Protein AF-A0A023FNE6-F1 (afdb_monomer_lite)

Structure (mmCIF, N/CA/C/O backbone):
data_AF-A0A023FNE6-F1
#
_entry.id   AF-A0A023FNE6-F1
#
loop_
_atom_site.group_PDB
_atom_site.id
_atom_site.type_symbol
_atom_site.label_atom_id
_atom_site.label_alt_id
_atom_site.label_comp_id
_atom_site.label_asym_id
_atom_site.label_entity_id
_atom_site.label_seq_id
_atom_site.pdbx_PDB_ins_code
_atom_site.Cartn_x
_atom_site.Cartn_y
_atom_site.Cartn_z
_atom_site.occupancy
_atom_site.B_iso_or_equiv
_atom_site.auth_seq_id
_atom_site.auth_comp_id
_atom_site.auth_asym_id
_atom_site.auth_atom_id
_atom_site.pdbx_PDB_model_num
ATOM 1 N N . ARG A 1 1 ? -4.830 13.543 -10.017 1.00 40.34 1 ARG A N 1
ATOM 2 C CA . ARG A 1 1 ? -3.788 14.538 -9.636 1.00 40.34 1 ARG A CA 1
ATOM 3 C C . ARG A 1 1 ? -4.100 15.225 -8.308 1.00 40.34 1 ARG A C 1
ATOM 5 O O . ARG A 1 1 ? -3.279 15.086 -7.418 1.00 40.34 1 ARG A O 1
ATOM 12 N N . LEU A 1 2 ? -5.266 15.864 -8.138 1.00 35.59 2 LEU A N 1
ATOM 13 C CA . LEU A 1 2 ? -5.655 16.553 -6.891 1.00 35.59 2 LEU A CA 1
ATOM 14 C C . LEU A 1 2 ? -5.605 15.655 -5.642 1.00 35.59 2 LEU A C 1
ATOM 16 O O . LEU A 1 2 ? -4.999 16.037 -4.647 1.00 35.59 2 LEU A O 1
ATOM 20 N N . PHE A 1 3 ? -6.128 14.432 -5.735 1.00 40.81 3 PHE A N 1
ATOM 21 C CA . PHE A 1 3 ? -6.136 13.463 -4.633 1.00 40.81 3 PHE A CA 1
ATOM 22 C C . PHE A 1 3 ? -4.728 13.065 -4.154 1.00 40.81 3 PHE A C 1
ATOM 24 O O . PHE A 1 3 ? -4.462 13.031 -2.960 1.00 40.81 3 PHE A O 1
ATOM 31 N N . VAL A 1 4 ? -3.791 12.866 -5.087 1.00 46.47 4 VAL A N 1
ATOM 32 C CA . VAL A 1 4 ? -2.392 12.516 -4.781 1.00 46.47 4 VAL A CA 1
ATOM 33 C C . VAL A 1 4 ? -1.673 13.676 -4.092 1.00 46.47 4 VAL A C 1
ATOM 35 O O . VAL A 1 4 ? -0.929 13.457 -3.145 1.00 46.47 4 VAL A O 1
ATOM 38 N N . THR A 1 5 ? -1.925 14.919 -4.510 1.00 46.19 5 THR A N 1
ATOM 39 C CA . THR A 1 5 ? -1.410 16.114 -3.819 1.00 46.19 5 THR A CA 1
ATOM 40 C C . THR A 1 5 ? -2.018 16.312 -2.433 1.00 46.19 5 THR A C 1
ATOM 42 O O . THR A 1 5 ? -1.304 16.736 -1.527 1.00 46.19 5 THR A O 1
ATOM 45 N N . SER A 1 6 ? -3.300 15.992 -2.243 1.00 43.78 6 SER A N 1
ATOM 46 C CA . SER A 1 6 ? -3.948 16.048 -0.928 1.00 43.78 6 SER A CA 1
ATOM 47 C C . SER A 1 6 ? -3.419 14.960 0.009 1.00 43.78 6 SER A C 1
ATOM 49 O O . SER A 1 6 ? -3.107 15.263 1.155 1.00 43.78 6 SER A O 1
ATOM 51 N N . LEU A 1 7 ? -3.204 13.737 -0.489 1.00 50.78 7 LEU A N 1
ATOM 52 C CA . LEU A 1 7 ? -2.552 12.652 0.254 1.00 50.78 7 LEU A CA 1
ATOM 53 C C . LEU A 1 7 ? -1.084 12.956 0.569 1.00 50.78 7 LEU A C 1
ATOM 55 O O . LEU A 1 7 ? -0.627 12.667 1.669 1.00 50.78 7 LEU A O 1
ATOM 59 N N . LEU A 1 8 ? -0.350 13.590 -0.352 1.00 53.66 8 LEU A N 1
ATOM 60 C CA . LEU A 1 8 ? 1.010 14.074 -0.096 1.00 53.66 8 LEU A CA 1
ATOM 61 C C . LEU A 1 8 ? 1.025 15.139 1.002 1.00 53.66 8 LEU A C 1
ATOM 63 O O . LEU A 1 8 ? 1.848 15.054 1.905 1.00 53.66 8 LEU A O 1
ATOM 67 N N . LYS A 1 9 ? 0.112 16.120 0.964 1.00 52.47 9 LYS A N 1
ATOM 68 C CA . LYS A 1 9 ? -0.008 17.130 2.029 1.00 52.47 9 LYS A CA 1
ATOM 69 C C . LYS A 1 9 ? -0.384 16.498 3.369 1.00 52.47 9 LYS A C 1
ATOM 71 O O . LYS A 1 9 ? 0.230 16.837 4.372 1.00 52.47 9 LYS A O 1
ATOM 76 N N . PHE A 1 10 ? -1.321 15.552 3.377 1.00 49.19 10 PHE A N 1
ATOM 77 C CA . PHE A 1 10 ? -1.724 14.837 4.586 1.00 49.19 10 PHE A CA 1
ATOM 78 C C . PHE A 1 10 ? -0.578 13.992 5.162 1.00 49.19 10 PHE A C 1
ATOM 80 O O . PHE A 1 10 ? -0.275 14.109 6.343 1.00 49.19 10 PHE A O 1
ATOM 87 N N . SER A 1 11 ? 0.135 13.233 4.323 1.00 46.34 11 SER A N 1
ATOM 88 C CA . SER A 1 11 ? 1.303 12.437 4.726 1.00 46.34 11 SER A CA 1
ATOM 89 C C . SER A 1 11 ? 2.474 13.294 5.221 1.00 46.34 11 SER A C 1
ATOM 91 O O . SER A 1 11 ? 3.243 12.834 6.061 1.00 46.34 11 SER A O 1
ATOM 93 N N . ILE A 1 12 ? 2.622 14.525 4.718 1.00 50.91 12 ILE A N 1
ATOM 94 C CA . ILE A 1 12 ? 3.602 15.498 5.227 1.00 50.91 12 ILE A CA 1
ATOM 95 C C . ILE A 1 12 ? 3.165 16.052 6.594 1.00 50.91 12 ILE A C 1
ATOM 97 O O . ILE A 1 12 ? 4.020 16.320 7.433 1.00 50.91 12 ILE A O 1
ATOM 101 N N . SER A 1 13 ? 1.860 16.208 6.834 1.00 41.41 13 SER A N 1
ATOM 102 C CA . SER A 1 13 ? 1.321 16.703 8.108 1.00 41.41 13 SER A CA 1
ATOM 103 C C . SER A 1 13 ? 1.228 15.638 9.207 1.00 41.41 13 SER A C 1
ATOM 105 O O . SER A 1 13 ? 1.307 16.000 10.376 1.00 41.41 13 SER A O 1
ATOM 107 N N . SER A 1 14 ? 1.075 14.351 8.875 1.00 45.62 14 SER A N 1
ATOM 108 C CA . SER A 1 14 ? 0.795 13.287 9.855 1.00 45.62 14 SER A CA 1
ATOM 109 C C . SER A 1 14 ? 2.033 12.623 10.476 1.00 45.62 14 SER A C 1
ATOM 111 O O . SER A 1 14 ? 1.886 11.815 11.386 1.00 45.62 14 SER A O 1
ATOM 113 N N . HIS A 1 15 ? 3.252 12.944 10.02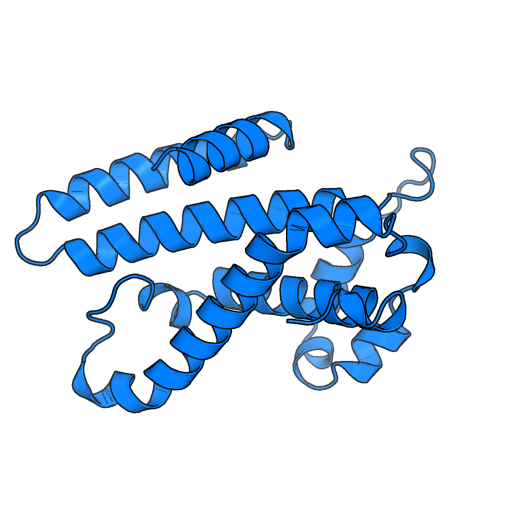6 1.00 42.31 15 HIS A N 1
ATOM 114 C CA . HIS A 1 15 ? 4.485 12.391 10.596 1.00 42.31 15 HIS A CA 1
ATOM 115 C C . HIS A 1 15 ? 5.547 13.476 10.790 1.00 42.31 15 HIS A C 1
ATOM 117 O O . HIS A 1 15 ? 6.210 13.912 9.849 1.00 42.31 15 HIS A O 1
ATOM 123 N N . GLN A 1 16 ? 5.771 13.854 12.047 1.00 36.44 16 GLN A N 1
ATOM 124 C CA . GLN A 1 16 ? 6.906 14.669 12.473 1.00 36.44 16 GLN A CA 1
ATOM 125 C C . GLN A 1 16 ? 8.171 13.789 12.508 1.00 36.44 16 GLN A C 1
ATOM 127 O O . GLN A 1 16 ? 8.708 13.450 13.553 1.00 36.44 16 GLN A O 1
ATOM 132 N N . GLY A 1 17 ? 8.611 13.338 11.334 1.00 47.06 17 GLY A N 1
ATOM 133 C CA . GLY A 1 17 ? 9.836 12.572 11.151 1.00 47.06 17 GLY A CA 1
ATOM 134 C C . GLY A 1 17 ? 10.473 12.986 9.837 1.00 47.06 17 GLY A C 1
ATOM 135 O O . GLY A 1 17 ? 10.056 12.533 8.776 1.00 47.06 17 GLY A O 1
ATOM 136 N N . SER A 1 18 ? 11.482 13.856 9.897 1.00 51.34 18 SER A N 1
ATOM 137 C CA . SER A 1 18 ? 12.098 14.512 8.736 1.00 51.34 18 SER A CA 1
ATOM 138 C C . SER A 1 18 ? 12.427 13.549 7.577 1.00 51.34 18 SER A C 1
ATOM 140 O O . SER A 1 18 ? 12.293 13.919 6.415 1.00 51.34 18 SER A O 1
ATOM 142 N N . SER A 1 19 ? 12.761 12.285 7.865 1.00 57.69 19 SER A N 1
ATOM 143 C CA . SER A 1 19 ? 13.141 11.253 6.885 1.00 57.69 19 SER A CA 1
ATOM 144 C C . SER A 1 19 ? 12.036 10.840 5.886 1.00 57.69 19 SER A C 1
ATOM 146 O O . SER A 1 19 ? 12.316 10.663 4.697 1.00 57.69 19 SER A O 1
ATOM 148 N N . SER A 1 20 ? 10.766 10.730 6.303 1.00 63.88 20 SER A N 1
ATOM 149 C CA . SER A 1 20 ? 9.678 10.237 5.428 1.00 63.88 20 SER A CA 1
ATOM 150 C C . SER A 1 20 ? 9.263 11.263 4.363 1.00 63.88 20 SER A C 1
ATOM 152 O O . SER A 1 20 ? 9.013 10.912 3.203 1.00 63.88 20 SER A O 1
ATOM 154 N N . ALA A 1 21 ? 9.271 12.549 4.723 1.00 65.94 21 ALA A N 1
ATOM 155 C CA . ALA A 1 21 ? 9.013 13.649 3.800 1.00 65.94 21 ALA A CA 1
ATOM 156 C C . ALA A 1 21 ? 10.120 13.774 2.736 1.00 65.94 21 ALA A C 1
ATOM 158 O O . ALA A 1 21 ? 9.821 13.976 1.554 1.00 65.94 21 ALA A O 1
ATOM 159 N N . PHE A 1 22 ? 11.393 13.604 3.120 1.00 75.75 22 PHE A N 1
ATOM 160 C CA . PHE A 1 22 ? 12.510 13.604 2.168 1.00 75.75 22 PHE A CA 1
ATOM 161 C C . PHE A 1 22 ? 12.429 12.433 1.187 1.00 75.75 22 PHE A C 1
ATOM 163 O O . PHE A 1 22 ? 12.630 12.633 -0.012 1.00 75.75 22 PHE A O 1
ATOM 170 N N . PHE A 1 23 ? 12.061 11.240 1.658 1.00 81.06 23 PHE A N 1
ATOM 171 C CA . PHE A 1 23 ? 11.917 10.067 0.798 1.00 81.06 23 PHE A CA 1
ATOM 172 C C . PHE A 1 23 ? 10.816 10.243 -0.264 1.00 81.06 23 PHE A C 1
ATOM 174 O O . PHE A 1 23 ? 11.040 9.970 -1.444 1.00 81.06 23 PHE A O 1
ATOM 181 N N . SER A 1 24 ? 9.655 10.786 0.113 1.00 82.38 24 SER A N 1
ATOM 182 C CA . SER A 1 24 ? 8.559 11.064 -0.832 1.00 82.38 24 SER A CA 1
ATOM 183 C C . SER A 1 24 ? 8.929 12.127 -1.876 1.00 82.38 24 SER A C 1
ATOM 185 O O . SER A 1 24 ? 8.584 12.000 -3.056 1.00 82.38 24 SER A O 1
ATOM 187 N N . ARG A 1 25 ? 9.685 13.161 -1.474 1.00 83.12 25 ARG A N 1
ATOM 188 C CA . ARG A 1 25 ? 10.228 14.170 -2.403 1.00 83.12 25 ARG A CA 1
ATOM 189 C C . ARG A 1 25 ? 11.237 13.553 -3.367 1.00 83.12 25 ARG A C 1
ATOM 191 O O . ARG A 1 25 ? 11.137 13.776 -4.571 1.00 83.12 25 ARG A O 1
ATOM 198 N N . PHE A 1 26 ? 12.154 12.735 -2.857 1.00 88.00 26 PHE A N 1
ATOM 199 C CA . PHE A 1 26 ? 13.119 12.006 -3.675 1.00 88.00 26 PHE A CA 1
ATOM 200 C C . PHE A 1 26 ? 12.424 11.132 -4.727 1.00 88.00 26 PHE A C 1
ATOM 202 O O . PHE A 1 26 ? 12.745 11.231 -5.911 1.00 88.00 26 PHE A O 1
ATOM 209 N N . LEU A 1 27 ? 11.419 10.342 -4.333 1.00 86.12 27 LEU A N 1
ATOM 210 C CA . LEU A 1 27 ? 10.647 9.515 -5.265 1.00 86.12 27 LEU A CA 1
ATOM 211 C C . LEU A 1 27 ? 9.893 10.347 -6.309 1.00 86.12 27 LEU A C 1
ATOM 213 O O . LEU A 1 27 ? 9.808 9.943 -7.467 1.00 86.12 27 LEU A O 1
ATOM 217 N N . SER A 1 28 ? 9.389 11.525 -5.936 1.00 87.56 28 SER A N 1
ATOM 218 C CA . SER A 1 28 ? 8.706 12.430 -6.869 1.00 87.56 28 SER A CA 1
ATOM 219 C C . SER A 1 28 ? 9.658 12.971 -7.940 1.00 87.56 28 SER A C 1
ATOM 221 O O . SER A 1 28 ? 9.309 13.022 -9.125 1.00 87.56 28 SER A O 1
ATOM 223 N N . ILE A 1 29 ? 10.882 13.332 -7.543 1.00 90.12 29 ILE A N 1
ATOM 224 C CA . ILE A 1 29 ? 11.941 13.767 -8.463 1.00 90.12 29 ILE A CA 1
ATOM 225 C C . ILE A 1 29 ? 12.363 12.593 -9.352 1.00 90.12 29 ILE A C 1
ATOM 227 O O . ILE A 1 29 ? 12.327 12.711 -10.576 1.00 90.12 29 ILE A O 1
ATOM 231 N N . LYS A 1 30 ? 12.658 11.430 -8.758 1.00 87.69 30 LYS A N 1
ATOM 232 C CA . LYS A 1 30 ? 13.030 10.197 -9.469 1.00 87.69 30 LYS A CA 1
ATOM 233 C C . LYS A 1 30 ? 11.978 9.791 -10.505 1.00 87.69 30 LYS A C 1
ATOM 235 O O . LYS A 1 30 ? 12.309 9.541 -11.661 1.00 87.69 30 LYS A O 1
ATOM 240 N N . GLY A 1 31 ? 10.701 9.799 -10.125 1.00 88.81 31 GLY A N 1
ATOM 241 C CA . GLY A 1 31 ? 9.589 9.513 -11.028 1.00 88.81 31 GLY A CA 1
ATOM 242 C C . GLY A 1 31 ? 9.461 10.537 -12.156 1.00 88.81 31 GLY A C 1
ATOM 243 O O . GLY A 1 31 ? 9.098 10.176 -13.273 1.00 88.81 31 GLY A O 1
ATOM 244 N N . SER A 1 32 ? 9.789 11.804 -11.898 1.00 89.69 32 SER A N 1
ATOM 245 C CA . SER A 1 32 ? 9.798 12.848 -12.929 1.00 89.69 32 SER A CA 1
ATOM 246 C C . SER A 1 32 ? 10.928 12.659 -13.936 1.00 89.69 32 SER A C 1
ATOM 248 O O . SER A 1 32 ? 10.676 12.770 -15.131 1.00 89.69 32 SER A O 1
ATOM 250 N N . LEU A 1 33 ? 12.119 12.273 -13.473 1.00 90.00 33 LEU A N 1
ATOM 251 C CA . LEU A 1 33 ? 13.241 11.916 -14.342 1.00 90.00 33 LEU A CA 1
ATOM 252 C C . LEU A 1 33 ? 12.924 10.690 -15.205 1.00 90.00 33 LEU A C 1
ATOM 254 O O . LEU A 1 33 ? 13.225 10.685 -16.395 1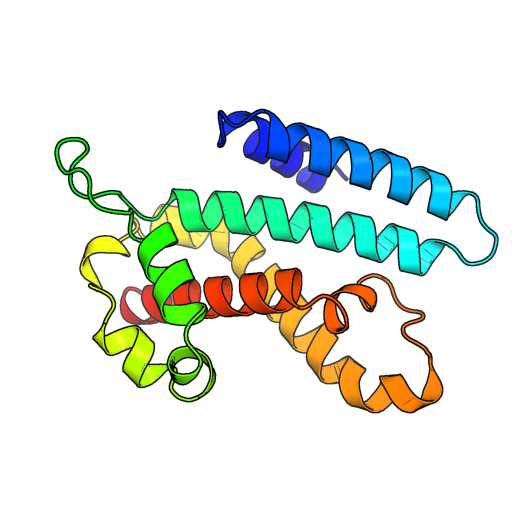.00 90.00 33 LEU A O 1
ATOM 258 N N . TYR A 1 34 ? 12.257 9.674 -14.645 1.00 89.88 34 TYR A N 1
ATOM 259 C CA . TYR A 1 34 ? 11.840 8.509 -15.427 1.00 89.88 34 TYR A CA 1
ATOM 260 C C . TYR A 1 34 ? 10.887 8.871 -16.570 1.00 89.88 34 TYR A C 1
ATOM 262 O O . TYR A 1 34 ? 11.019 8.309 -17.652 1.00 89.88 34 TYR A O 1
ATOM 270 N N . ARG A 1 35 ? 9.985 9.845 -16.401 1.00 88.19 35 ARG A N 1
ATOM 271 C CA . ARG A 1 35 ? 9.102 10.282 -17.501 1.00 88.19 35 ARG A CA 1
ATOM 272 C C . ARG A 1 35 ? 9.852 10.898 -18.687 1.00 88.19 35 ARG A C 1
ATOM 274 O O . ARG A 1 35 ? 9.285 10.936 -19.773 1.00 88.19 35 ARG A O 1
ATOM 281 N N . CYS A 1 36 ? 11.094 11.344 -18.498 1.00 91.00 36 CYS A N 1
ATOM 282 C CA . CYS A 1 36 ? 11.936 11.876 -19.570 1.00 91.00 36 CYS A CA 1
ATOM 283 C C . CYS A 1 36 ? 12.641 10.780 -20.393 1.00 91.00 36 CYS A C 1
ATOM 285 O O . CYS A 1 36 ? 13.267 11.091 -21.402 1.00 91.00 36 CYS A O 1
ATOM 287 N N . LEU A 1 37 ? 12.569 9.509 -19.980 1.00 88.69 37 LEU A N 1
ATOM 288 C CA . LEU A 1 37 ? 13.169 8.381 -20.699 1.00 88.69 37 LEU A CA 1
ATOM 289 C C . LEU A 1 37 ? 12.155 7.730 -21.650 1.00 88.69 37 LEU A C 1
ATOM 291 O O . LEU A 1 37 ? 10.981 7.584 -21.309 1.00 88.69 37 LEU A O 1
ATOM 295 N N . SER A 1 38 ? 12.632 7.222 -22.790 1.00 81.75 38 SER A N 1
ATOM 296 C CA . SER A 1 38 ? 11.816 6.595 -23.848 1.00 81.75 38 SER A CA 1
ATOM 297 C C . SER A 1 38 ? 10.981 5.387 -23.397 1.00 81.75 38 SER A C 1
ATOM 299 O O . SER A 1 38 ? 9.960 5.089 -24.004 1.00 81.75 38 SER A O 1
ATOM 301 N N . ASN A 1 39 ? 11.369 4.713 -22.311 1.00 82.38 39 ASN A N 1
ATOM 302 C CA . ASN A 1 39 ? 10.621 3.602 -21.711 1.00 82.38 39 ASN A CA 1
ATOM 303 C C . ASN A 1 39 ? 10.520 3.727 -20.179 1.00 82.38 39 ASN A C 1
ATOM 305 O O . ASN A 1 39 ? 10.581 2.743 -19.441 1.00 82.38 39 ASN A O 1
ATOM 309 N N . GLY A 1 40 ? 10.465 4.958 -19.668 1.00 83.75 40 GLY A N 1
ATOM 310 C CA . GLY A 1 40 ? 10.464 5.199 -18.225 1.00 83.75 40 GLY A CA 1
ATOM 311 C C . GLY A 1 40 ? 9.079 5.318 -17.590 1.00 83.75 40 GLY A C 1
ATOM 312 O O . GLY A 1 40 ? 8.996 5.416 -16.369 1.00 83.75 40 GLY A O 1
ATOM 313 N N . GLN A 1 41 ? 7.990 5.260 -18.365 1.00 85.94 41 GLN A N 1
ATOM 314 C CA . GLN A 1 41 ? 6.626 5.358 -17.825 1.00 85.94 41 GLN A CA 1
ATOM 315 C C . GLN A 1 41 ? 6.299 4.284 -16.768 1.00 85.94 41 GLN A C 1
ATOM 317 O O . GLN A 1 41 ? 5.803 4.667 -15.708 1.00 85.94 41 GLN A O 1
ATOM 322 N N . PRO A 1 42 ? 6.643 2.989 -16.950 1.00 87.12 42 PRO A N 1
ATOM 323 C CA . PRO A 1 42 ? 6.425 1.981 -15.907 1.00 87.12 42 PRO A CA 1
ATOM 324 C C . PRO A 1 42 ? 7.162 2.320 -14.604 1.00 87.12 42 PRO A C 1
ATOM 326 O O . PRO A 1 42 ? 6.558 2.357 -13.537 1.00 87.12 42 PRO A O 1
ATOM 329 N N . LYS A 1 43 ? 8.437 2.719 -14.709 1.00 86.62 43 LYS A N 1
ATOM 330 C CA . LYS A 1 43 ? 9.286 3.092 -13.562 1.00 86.62 43 LYS A CA 1
ATOM 331 C C . LYS A 1 43 ? 8.819 4.372 -12.860 1.00 86.62 43 LYS A C 1
ATOM 333 O O . LYS A 1 43 ? 8.936 4.512 -11.642 1.00 86.62 43 LYS A O 1
ATOM 338 N N . ALA A 1 44 ? 8.290 5.333 -13.617 1.00 87.94 44 ALA A N 1
ATOM 339 C CA . ALA A 1 44 ? 7.648 6.521 -13.062 1.00 87.94 44 ALA A CA 1
ATOM 340 C C . ALA A 1 44 ? 6.362 6.157 -12.305 1.00 87.94 44 ALA A C 1
ATOM 342 O O . ALA A 1 44 ? 6.085 6.739 -11.251 1.00 87.94 44 ALA A O 1
ATOM 343 N N . GLY A 1 45 ? 5.616 5.185 -12.838 1.00 87.94 45 GLY A N 1
ATOM 344 C CA . GLY A 1 45 ? 4.459 4.557 -12.214 1.00 87.94 45 GLY A CA 1
ATOM 345 C C . GLY A 1 45 ? 4.794 3.888 -10.886 1.00 87.94 45 GLY A C 1
ATOM 346 O O . GLY A 1 45 ? 4.132 4.183 -9.897 1.00 87.94 45 GLY A O 1
ATOM 347 N N . ASP A 1 46 ? 5.873 3.101 -10.828 1.00 89.69 46 ASP A N 1
ATOM 348 C CA . ASP A 1 46 ? 6.355 2.474 -9.586 1.00 89.69 46 ASP A CA 1
ATOM 349 C C . ASP A 1 46 ? 6.608 3.519 -8.492 1.00 89.69 46 ASP A C 1
ATOM 351 O O . ASP A 1 46 ? 6.176 3.362 -7.352 1.00 89.69 46 ASP A O 1
ATOM 355 N N . CYS A 1 47 ? 7.241 4.645 -8.845 1.00 88.31 47 CYS A N 1
ATOM 356 C CA . CYS A 1 47 ? 7.483 5.733 -7.894 1.00 88.31 47 CYS A CA 1
ATOM 357 C C . CYS A 1 47 ? 6.172 6.339 -7.365 1.00 88.31 47 CYS A C 1
ATOM 359 O O . CYS A 1 47 ? 6.088 6.678 -6.186 1.00 88.31 47 CYS A O 1
ATOM 361 N N . HIS A 1 48 ? 5.150 6.481 -8.215 1.00 89.75 48 HIS A N 1
ATOM 362 C CA . HIS A 1 48 ? 3.847 7.014 -7.801 1.00 89.75 48 HIS A CA 1
ATOM 363 C C . HIS A 1 48 ? 3.077 6.026 -6.929 1.00 89.75 48 HIS A C 1
ATOM 365 O O . HIS A 1 48 ? 2.544 6.430 -5.896 1.00 89.75 48 HIS A O 1
ATOM 371 N N . ALA A 1 49 ? 3.057 4.749 -7.316 1.00 90.56 49 ALA A N 1
ATOM 372 C CA . ALA A 1 49 ? 2.446 3.684 -6.533 1.00 90.56 49 ALA A CA 1
ATOM 373 C C . ALA A 1 49 ? 3.090 3.599 -5.142 1.00 90.56 49 ALA A C 1
ATOM 375 O O . ALA A 1 49 ? 2.377 3.561 -4.145 1.00 90.56 49 ALA A O 1
ATOM 376 N N . GLN A 1 50 ? 4.421 3.700 -5.060 1.00 90.56 50 GLN A N 1
ATOM 377 C CA . GLN A 1 50 ? 5.149 3.715 -3.792 1.00 90.56 50 GLN A CA 1
ATOM 378 C C . GLN A 1 50 ? 4.776 4.901 -2.896 1.00 90.56 50 GLN A C 1
ATOM 380 O O . GLN A 1 50 ? 4.563 4.730 -1.698 1.00 90.56 50 GLN A O 1
ATOM 385 N N . ILE A 1 51 ? 4.722 6.116 -3.454 1.00 90.00 51 ILE A N 1
ATOM 386 C CA . ILE A 1 51 ? 4.338 7.317 -2.696 1.00 90.00 51 ILE A CA 1
ATOM 387 C C . ILE A 1 51 ? 2.916 7.162 -2.156 1.00 90.00 51 ILE A C 1
ATOM 389 O O . ILE A 1 51 ? 2.668 7.462 -0.989 1.00 90.00 51 ILE A O 1
ATOM 393 N N . MET A 1 52 ? 1.995 6.679 -2.993 1.00 91.06 52 MET A N 1
ATOM 394 C CA . MET A 1 52 ? 0.604 6.479 -2.602 1.00 91.06 52 MET A CA 1
ATOM 395 C C . MET A 1 52 ? 0.477 5.405 -1.520 1.00 91.06 52 MET A C 1
ATOM 397 O O . MET A 1 52 ? -0.174 5.650 -0.510 1.00 91.06 52 MET A O 1
ATOM 401 N N . LEU A 1 53 ? 1.171 4.274 -1.671 1.00 91.25 53 LEU A N 1
ATOM 402 C CA . LEU A 1 53 ? 1.197 3.199 -0.683 1.00 91.25 53 LEU A CA 1
ATOM 403 C C . LEU A 1 53 ? 1.738 3.683 0.672 1.00 91.25 53 LEU A C 1
ATOM 405 O O . LEU A 1 53 ? 1.110 3.438 1.699 1.00 91.25 53 LEU A O 1
ATOM 409 N N . ASN A 1 54 ? 2.842 4.440 0.678 1.00 90.38 54 ASN A N 1
ATOM 410 C CA . ASN A 1 54 ? 3.396 5.027 1.902 1.00 90.38 54 ASN A CA 1
ATOM 411 C C . ASN A 1 54 ? 2.402 5.983 2.582 1.00 90.38 54 ASN A C 1
ATOM 413 O O . ASN A 1 54 ? 2.246 5.943 3.801 1.00 90.38 54 ASN A O 1
ATOM 417 N N . ALA A 1 55 ? 1.730 6.839 1.805 1.00 88.81 55 ALA A N 1
ATOM 418 C CA . ALA A 1 55 ? 0.760 7.792 2.335 1.00 88.81 55 ALA A CA 1
ATOM 419 C C . ALA A 1 55 ? -0.461 7.081 2.932 1.00 88.81 55 ALA A C 1
ATOM 421 O O . ALA A 1 55 ? -0.870 7.401 4.046 1.00 88.81 55 ALA A O 1
ATOM 422 N N . VAL A 1 56 ? -1.007 6.085 2.227 1.00 90.69 56 VAL A N 1
ATOM 423 C CA . VAL A 1 56 ? -2.121 5.269 2.728 1.00 90.69 56 VAL A CA 1
ATOM 424 C C . VAL A 1 56 ? -1.699 4.510 3.981 1.00 90.69 56 VAL A C 1
ATOM 426 O O . VAL A 1 56 ? -2.416 4.551 4.974 1.00 90.69 56 VAL A O 1
ATOM 429 N N . SER A 1 57 ? -0.514 3.895 3.998 1.00 89.12 57 SER A N 1
ATOM 430 C CA . SER A 1 57 ? -0.002 3.229 5.198 1.00 89.12 57 SER A CA 1
ATOM 431 C C . SER A 1 57 ? 0.117 4.173 6.387 1.00 89.12 57 SER A C 1
ATOM 433 O O . SER A 1 57 ? -0.262 3.777 7.485 1.00 89.12 57 SER A O 1
ATOM 435 N N . ALA A 1 58 ? 0.606 5.398 6.186 1.00 86.81 58 ALA A N 1
ATOM 436 C CA . ALA A 1 58 ? 0.703 6.386 7.255 1.00 86.81 58 ALA A CA 1
ATOM 437 C C . ALA A 1 58 ? -0.681 6.788 7.787 1.00 86.81 58 ALA A C 1
ATOM 439 O O . ALA A 1 58 ? -0.865 6.855 8.999 1.00 86.81 58 ALA A O 1
ATOM 440 N N . VAL A 1 59 ? -1.656 7.006 6.897 1.00 87.44 59 VAL A N 1
ATOM 441 C CA . VAL A 1 59 ? -3.043 7.316 7.280 1.00 87.44 59 VAL A CA 1
ATOM 442 C C . VAL A 1 59 ? -3.633 6.167 8.093 1.00 87.44 59 VAL A C 1
ATOM 444 O O . VAL A 1 59 ? -4.063 6.382 9.217 1.00 87.44 59 VAL A O 1
ATOM 447 N N . MET A 1 60 ? -3.614 4.947 7.552 1.00 86.69 60 MET A N 1
ATOM 448 C CA . MET A 1 60 ? -4.271 3.793 8.169 1.00 86.69 60 MET A CA 1
ATOM 449 C C . MET A 1 60 ? -3.634 3.418 9.508 1.00 86.69 60 MET A C 1
ATOM 451 O O . MET A 1 60 ? -4.347 3.187 10.479 1.00 86.69 60 MET A O 1
ATOM 455 N N . LYS A 1 61 ? -2.297 3.406 9.588 1.00 85.06 61 LYS A N 1
ATOM 456 C CA . LYS A 1 61 ? -1.587 3.134 10.845 1.00 85.06 61 LYS A CA 1
ATOM 457 C C . LYS A 1 61 ? -1.784 4.248 11.871 1.00 85.06 61 LYS A C 1
ATOM 459 O O . LYS A 1 61 ? -1.896 3.948 13.051 1.00 85.06 61 LYS A O 1
ATOM 464 N N . GLY A 1 62 ? -1.879 5.505 11.436 1.00 82.69 62 GLY A N 1
ATOM 465 C CA . GLY A 1 62 ? -2.135 6.646 12.320 1.00 82.69 62 GLY A CA 1
ATOM 466 C C . GLY A 1 62 ? -3.522 6.644 12.973 1.00 82.69 62 GLY A C 1
ATOM 467 O O . GLY A 1 62 ? -3.732 7.359 13.947 1.00 82.69 62 GLY A O 1
ATOM 468 N N . LEU A 1 63 ? -4.466 5.844 12.467 1.00 81.69 63 LEU A N 1
ATOM 469 C CA . LEU A 1 63 ? -5.784 5.656 13.086 1.00 81.69 63 LEU A CA 1
ATOM 470 C C . LEU A 1 63 ? -5.763 4.650 14.238 1.00 81.69 63 LEU A C 1
ATOM 472 O O . LEU A 1 63 ? -6.702 4.619 15.033 1.00 81.69 63 LEU A O 1
ATOM 476 N N . LEU A 1 64 ? -4.717 3.825 14.324 1.00 80.06 64 LEU A N 1
ATOM 477 C CA . LEU A 1 64 ? -4.543 2.879 15.416 1.00 80.06 64 LEU A CA 1
ATOM 478 C C . LEU A 1 64 ? -4.139 3.675 16.662 1.00 80.06 64 LEU A C 1
ATOM 480 O O . LEU A 1 64 ? -3.105 4.342 16.676 1.00 80.06 64 LEU A O 1
ATOM 484 N N . ARG A 1 65 ? -4.990 3.670 17.692 1.00 66.56 65 ARG A N 1
ATOM 485 C CA . ARG A 1 65 ? -4.796 4.503 18.888 1.00 66.56 65 ARG A CA 1
ATOM 486 C C . ARG A 1 65 ? -3.705 3.901 19.785 1.00 66.56 65 ARG A C 1
ATOM 488 O O . ARG A 1 65 ? -3.877 2.763 20.214 1.00 66.56 65 ARG A O 1
ATOM 495 N N . PRO A 1 66 ? -2.648 4.642 20.163 1.00 56.28 66 PRO A N 1
ATOM 496 C CA . PRO A 1 66 ? -1.799 4.264 21.290 1.00 56.28 66 PRO A CA 1
ATOM 497 C C . PRO A 1 66 ? -2.627 4.418 22.566 1.00 56.28 66 PRO A C 1
ATOM 499 O O . PRO A 1 66 ? -3.161 5.502 22.813 1.00 56.28 66 PRO A O 1
ATOM 502 N N . ARG A 1 67 ? -2.799 3.347 23.346 1.00 48.50 67 ARG A N 1
ATOM 503 C CA . ARG A 1 67 ? -3.732 3.386 24.477 1.00 48.50 67 ARG A CA 1
ATOM 504 C C . ARG A 1 67 ? -3.305 4.275 25.626 1.00 48.50 67 ARG A C 1
ATOM 506 O O . ARG A 1 67 ? -4.186 4.852 26.239 1.00 48.50 67 ARG A O 1
ATOM 513 N N . ASP A 1 68 ? -2.017 4.502 25.834 1.00 44.75 68 ASP A N 1
ATOM 514 C CA . ASP A 1 68 ? -1.555 5.430 26.858 1.00 44.75 68 ASP A CA 1
ATOM 515 C C . ASP A 1 68 ? -0.183 5.994 26.479 1.00 44.75 68 ASP A C 1
ATOM 517 O O . ASP A 1 68 ? 0.799 5.263 26.375 1.00 44.75 68 ASP A O 1
ATOM 521 N N . LEU A 1 69 ? -0.097 7.321 26.333 1.00 48.69 69 LEU A N 1
ATOM 522 C CA . LEU A 1 69 ? 1.158 8.072 26.142 1.00 48.69 69 LEU A CA 1
ATOM 523 C C . LEU A 1 69 ? 2.125 7.968 27.345 1.00 48.69 69 LEU A C 1
ATOM 525 O O . LEU A 1 69 ? 3.208 8.546 27.309 1.00 48.69 69 LEU A O 1
ATOM 529 N N . SER A 1 70 ? 1.731 7.278 28.421 1.00 46.31 70 SER A N 1
ATOM 530 C CA . SER A 1 70 ? 2.497 7.129 29.664 1.00 46.31 70 SER A CA 1
ATOM 531 C C . SER A 1 70 ? 3.319 5.840 29.739 1.00 46.31 70 SER A C 1
ATOM 533 O O . SER A 1 70 ? 4.220 5.751 30.574 1.00 46.31 70 SER A O 1
ATOM 535 N N . SER A 1 71 ? 3.051 4.853 28.880 1.00 44.12 71 SER A N 1
ATOM 536 C CA . SER A 1 71 ? 3.825 3.616 28.842 1.00 44.12 71 SER A CA 1
ATOM 537 C C . SER A 1 71 ? 4.865 3.688 27.728 1.00 44.12 71 SER A C 1
ATOM 539 O O . SER A 1 71 ? 4.592 4.111 26.610 1.00 44.12 71 SER A O 1
ATOM 541 N N . HIS A 1 72 ? 6.085 3.256 28.024 1.00 50.88 72 HIS A N 1
ATOM 542 C CA . HIS A 1 72 ? 7.178 3.121 27.059 1.00 50.88 72 HIS A CA 1
ATOM 543 C C . HIS A 1 72 ? 6.921 1.996 26.020 1.00 50.88 72 HIS A C 1
ATOM 545 O O . HIS A 1 72 ? 7.865 1.531 25.372 1.00 50.88 72 HIS A O 1
ATOM 551 N N . GLU A 1 73 ? 5.676 1.514 25.899 1.00 52.28 73 GLU A N 1
ATOM 552 C CA . GLU A 1 73 ? 5.290 0.439 24.995 1.00 52.28 73 GLU A CA 1
ATOM 553 C C . GLU A 1 73 ? 5.155 0.925 23.553 1.00 52.28 73 GLU A C 1
ATOM 555 O O . GLU A 1 73 ? 4.720 2.034 23.246 1.00 52.28 73 GLU A O 1
ATOM 560 N N . LYS A 1 74 ? 5.572 0.042 22.649 1.00 58.81 74 LYS A N 1
ATOM 561 C CA . LYS A 1 74 ? 5.439 0.206 21.205 1.00 58.81 74 LYS A CA 1
ATOM 562 C C . LYS A 1 74 ? 3.946 0.267 20.866 1.00 58.81 74 LYS A C 1
ATOM 564 O O . LYS A 1 74 ? 3.191 -0.585 21.319 1.00 58.81 74 LYS A O 1
ATOM 569 N N . GLY A 1 75 ? 3.529 1.256 20.078 1.00 66.94 75 GLY A N 1
ATOM 570 C CA . GLY A 1 75 ? 2.132 1.396 19.673 1.00 66.94 75 GLY A CA 1
ATOM 571 C C . GLY A 1 75 ? 1.626 0.207 18.837 1.00 66.94 75 GLY A C 1
ATOM 572 O O . GLY A 1 75 ? 2.411 -0.618 18.355 1.00 66.94 75 GLY A O 1
ATOM 573 N N . PRO A 1 76 ? 0.304 0.098 18.620 1.00 70.94 76 PRO A N 1
ATOM 574 C CA . PRO A 1 76 ? -0.306 -1.032 17.908 1.00 70.94 76 PRO A CA 1
ATOM 575 C C . PRO A 1 76 ? 0.220 -1.199 16.474 1.00 70.94 76 PRO A C 1
ATOM 577 O O . PRO A 1 76 ? 0.329 -2.317 15.968 1.00 70.94 76 PRO A O 1
ATOM 580 N N . ALA A 1 77 ? 0.605 -0.101 15.815 1.00 74.88 77 ALA A N 1
ATOM 581 C CA . ALA A 1 77 ? 1.218 -0.130 14.490 1.00 74.88 77 ALA A CA 1
ATOM 582 C C . ALA A 1 77 ? 2.628 -0.751 14.515 1.00 74.88 77 ALA A C 1
ATOM 584 O O . ALA A 1 77 ? 3.006 -1.501 13.609 1.00 74.88 77 ALA A O 1
ATOM 585 N N . GLU A 1 78 ? 3.413 -0.447 15.545 1.00 77.06 78 GLU A N 1
ATOM 586 C CA . GLU A 1 78 ? 4.753 -0.974 15.774 1.00 77.06 78 GLU A CA 1
ATOM 587 C C . GLU A 1 78 ? 4.708 -2.438 16.216 1.00 77.06 78 GLU A C 1
ATOM 589 O O . GLU A 1 78 ? 5.505 -3.241 15.729 1.00 77.06 78 GLU A O 1
ATOM 594 N N . THR A 1 79 ? 3.750 -2.800 17.072 1.00 79.50 79 THR A N 1
ATOM 595 C CA . THR A 1 79 ? 3.485 -4.183 17.486 1.00 79.50 79 THR A CA 1
ATOM 596 C C . THR A 1 79 ? 3.071 -5.031 16.290 1.00 79.50 79 THR A C 1
ATOM 598 O O . THR A 1 79 ? 3.675 -6.077 16.056 1.00 79.50 79 THR A O 1
ATOM 601 N N . LEU A 1 80 ? 2.152 -4.544 15.447 1.00 79.50 80 LEU A N 1
ATOM 602 C CA . LEU A 1 80 ? 1.810 -5.203 14.185 1.00 79.50 80 LEU A CA 1
ATOM 603 C C . LEU A 1 80 ? 3.049 -5.401 13.304 1.00 79.50 80 LEU A C 1
ATOM 605 O O . LEU A 1 80 ? 3.283 -6.502 12.815 1.00 79.50 80 LEU A O 1
ATOM 609 N N . SER A 1 81 ? 3.865 -4.358 13.136 1.00 82.25 81 SER A N 1
ATOM 610 C CA . SER A 1 81 ? 5.081 -4.433 12.312 1.00 82.25 81 SER A CA 1
ATOM 611 C C . SER A 1 81 ? 6.089 -5.452 12.879 1.00 82.25 81 SER A C 1
ATOM 613 O O . SER A 1 81 ? 6.743 -6.172 12.126 1.00 82.25 81 SER A O 1
ATOM 615 N N . ALA A 1 82 ? 6.198 -5.564 14.208 1.00 80.44 82 ALA A N 1
ATOM 616 C CA . ALA A 1 82 ? 7.068 -6.532 14.876 1.00 80.44 82 ALA A CA 1
ATOM 617 C C . ALA A 1 82 ? 6.566 -7.979 14.727 1.00 80.44 82 ALA A C 1
ATOM 619 O O . ALA A 1 82 ? 7.351 -8.869 14.399 1.00 80.44 82 ALA A O 1
ATOM 620 N N . VAL A 1 83 ? 5.262 -8.208 14.910 1.00 78.56 83 VAL A N 1
ATOM 621 C CA . VAL A 1 83 ? 4.634 -9.529 14.750 1.00 78.56 83 VAL A CA 1
ATOM 622 C C . VAL A 1 83 ? 4.713 -9.987 13.291 1.00 78.56 83 VAL A C 1
ATOM 624 O O . VAL A 1 83 ? 5.099 -11.125 13.020 1.00 78.56 83 VAL A O 1
ATOM 627 N N . MET A 1 84 ? 4.439 -9.091 12.341 1.00 76.62 84 MET A N 1
ATOM 628 C CA . MET A 1 84 ? 4.501 -9.364 10.899 1.00 76.62 84 MET A CA 1
ATOM 629 C C . MET A 1 84 ? 5.932 -9.545 10.375 1.00 76.62 84 MET A C 1
ATOM 631 O O . MET A 1 84 ? 6.140 -10.245 9.385 1.00 76.62 84 MET A O 1
ATOM 635 N N . GLY A 1 85 ? 6.926 -8.949 11.041 1.00 72.31 85 GLY A N 1
ATOM 636 C CA . GLY A 1 85 ? 8.345 -9.154 10.743 1.00 72.31 85 GLY A CA 1
ATOM 637 C C . GLY A 1 85 ? 8.878 -10.528 11.166 1.00 72.31 85 GLY A C 1
ATOM 638 O O . GLY A 1 85 ? 9.957 -10.927 10.723 1.00 72.31 85 GLY A O 1
ATOM 639 N N . SER A 1 86 ? 8.139 -11.268 11.999 1.00 69.69 86 SER A N 1
ATOM 640 C CA . SER A 1 86 ? 8.497 -12.630 12.395 1.00 69.69 86 SER A CA 1
ATOM 641 C C . SER A 1 86 ? 8.174 -13.643 11.287 1.00 69.69 86 SER A C 1
ATOM 643 O O . SER A 1 86 ? 7.183 -13.525 10.563 1.00 69.69 86 SER A O 1
ATOM 645 N N . ARG A 1 87 ? 8.993 -14.698 11.161 1.00 58.06 87 ARG A N 1
ATOM 646 C CA . ARG A 1 87 ? 8.792 -15.768 10.161 1.00 58.06 87 ARG A CA 1
ATOM 647 C C . ARG A 1 87 ? 7.452 -16.500 10.341 1.00 58.06 87 ARG A C 1
ATOM 649 O O . ARG A 1 87 ? 6.917 -17.046 9.380 1.00 58.06 87 ARG A O 1
ATOM 656 N N . GLU A 1 88 ? 6.906 -16.488 11.555 1.00 57.19 88 GLU A N 1
ATOM 657 C CA . GLU A 1 88 ? 5.629 -17.113 11.904 1.00 57.19 88 GLU A CA 1
ATOM 658 C C . GLU A 1 88 ? 4.424 -16.287 11.435 1.00 57.19 88 GLU A C 1
ATOM 660 O O . GLU A 1 88 ? 3.467 -16.863 10.911 1.00 57.19 88 GLU A O 1
ATOM 665 N N . GLY A 1 89 ? 4.505 -14.951 11.500 1.00 56.53 89 GLY A N 1
ATOM 666 C CA . GLY A 1 89 ? 3.446 -14.052 11.025 1.00 56.53 89 GLY A CA 1
ATOM 667 C C . GLY A 1 89 ? 3.152 -14.178 9.525 1.00 56.53 89 GLY A C 1
ATOM 668 O O . GLY A 1 89 ? 2.031 -13.946 9.081 1.00 56.53 89 GLY A O 1
ATOM 669 N N . ILE A 1 90 ? 4.134 -14.641 8.746 1.00 55.00 90 ILE A N 1
ATOM 670 C CA . ILE A 1 90 ? 4.025 -14.848 7.293 1.00 55.00 90 ILE A CA 1
ATOM 671 C C . ILE A 1 90 ? 3.154 -16.068 6.938 1.00 55.00 90 ILE A C 1
ATOM 673 O O . ILE A 1 90 ? 2.599 -16.119 5.843 1.00 55.00 90 ILE A O 1
ATOM 677 N N . THR A 1 91 ? 3.029 -17.057 7.830 1.00 58.03 91 THR A N 1
ATOM 678 C CA . THR A 1 91 ? 2.376 -18.346 7.507 1.00 58.03 91 THR A CA 1
ATOM 679 C C . THR A 1 91 ? 0.989 -18.519 8.114 1.00 58.03 91 THR A C 1
ATOM 681 O O . THR A 1 91 ? 0.241 -19.369 7.645 1.00 58.03 91 THR A O 1
ATOM 684 N N . ASN A 1 92 ? 0.631 -17.747 9.144 1.00 63.09 92 ASN A N 1
ATOM 685 C CA . ASN A 1 92 ? -0.623 -17.934 9.873 1.00 63.09 92 ASN A CA 1
ATOM 686 C C . ASN A 1 92 ? -1.234 -16.591 10.283 1.00 63.09 92 ASN A C 1
ATOM 688 O O . ASN A 1 92 ? -0.965 -16.084 11.374 1.00 63.09 92 ASN A O 1
ATOM 692 N N . LEU A 1 93 ? -2.092 -16.043 9.421 1.00 64.69 93 LEU A N 1
ATOM 693 C CA . LEU A 1 93 ? -2.791 -14.785 9.687 1.00 64.69 93 LEU A CA 1
ATOM 694 C C . LEU A 1 93 ? -3.653 -14.886 10.953 1.00 64.69 93 LEU A C 1
ATOM 696 O O . LEU A 1 93 ? -3.601 -13.997 11.790 1.00 64.69 93 LEU A O 1
ATOM 700 N N . ASP A 1 94 ? -4.354 -16.004 11.158 1.00 64.62 94 ASP A N 1
ATOM 701 C CA . ASP A 1 94 ? -5.169 -16.235 12.358 1.00 64.62 94 ASP A CA 1
ATOM 702 C C . ASP A 1 94 ? -4.347 -16.165 13.648 1.00 64.62 94 ASP A C 1
ATOM 704 O O . ASP A 1 94 ? -4.801 -15.623 14.651 1.00 64.62 94 ASP A O 1
ATOM 708 N N . LYS A 1 95 ? -3.089 -16.623 13.613 1.00 66.31 95 LYS A N 1
ATOM 709 C CA . LYS A 1 95 ? -2.181 -16.485 14.755 1.00 66.31 95 LYS A CA 1
ATOM 710 C C . LYS A 1 95 ? -1.765 -15.038 14.969 1.00 66.31 95 LYS A C 1
ATOM 712 O O . LYS A 1 95 ? -1.700 -14.618 16.114 1.00 66.31 95 LYS A O 1
ATOM 717 N N . VAL A 1 96 ? -1.511 -14.266 13.911 1.00 68.62 96 VAL A N 1
ATOM 718 C CA . VAL A 1 96 ? -1.237 -12.823 14.041 1.00 68.62 96 VAL A CA 1
ATOM 719 C C . VAL A 1 96 ? -2.422 -12.118 14.699 1.00 68.62 96 VAL A C 1
ATOM 721 O O . VAL A 1 96 ? -2.223 -11.366 15.644 1.00 68.62 96 VAL A O 1
ATOM 724 N N . LEU A 1 97 ? -3.648 -12.426 14.270 1.00 68.50 97 LEU A N 1
ATOM 725 C CA . LEU A 1 97 ? -4.872 -11.848 14.829 1.00 68.50 97 LEU A CA 1
ATOM 726 C C . LEU A 1 97 ? -5.052 -12.186 16.321 1.00 68.50 97 LEU A C 1
ATOM 728 O O . LEU A 1 97 ? -5.513 -11.336 17.073 1.00 68.50 97 LEU A O 1
ATOM 732 N N . LEU A 1 98 ? -4.639 -13.380 16.768 1.00 67.31 98 LEU A N 1
ATOM 733 C CA . LEU A 1 98 ? -4.677 -13.775 18.187 1.00 67.31 98 LEU A CA 1
ATOM 734 C C . LEU A 1 98 ? -3.721 -12.969 19.081 1.00 67.31 98 LEU A C 1
ATOM 736 O O . LEU A 1 98 ? -3.985 -12.834 20.273 1.00 67.31 98 LEU A O 1
ATOM 740 N N . HIS A 1 99 ? -2.619 -12.452 18.531 1.00 67.56 99 HIS A N 1
ATOM 741 C CA . HIS A 1 99 ? -1.655 -11.631 19.277 1.00 67.56 99 HIS A CA 1
ATOM 742 C C . HIS A 1 99 ? -2.013 -10.139 19.274 1.00 67.56 99 HIS A C 1
ATOM 744 O O . HIS A 1 99 ? -1.356 -9.358 19.958 1.00 67.56 99 HIS A O 1
ATOM 750 N N . LEU A 1 100 ? -3.020 -9.732 18.495 1.00 70.56 100 LEU A N 1
ATOM 751 C CA . LEU A 1 100 ? -3.446 -8.343 18.374 1.00 70.56 100 LEU A CA 1
ATOM 752 C C . LEU A 1 100 ? -4.698 -8.105 19.215 1.00 70.56 100 LEU A C 1
ATOM 754 O O . LEU A 1 100 ? -5.714 -8.784 19.061 1.00 70.56 100 LEU A O 1
ATOM 758 N N . GLU A 1 101 ? -4.662 -7.099 20.085 1.00 66.19 101 GLU A N 1
ATOM 759 C CA . GLU A 1 101 ? -5.835 -6.738 20.869 1.00 66.19 101 GLU A CA 1
ATOM 760 C C . GLU A 1 101 ? -6.826 -5.967 19.975 1.00 66.19 101 GLU A C 1
ATOM 762 O O . GLU A 1 101 ? -6.602 -4.812 19.620 1.00 66.19 101 GLU A O 1
ATOM 767 N N . THR A 1 102 ? -7.964 -6.578 19.620 1.00 65.94 102 THR A N 1
ATOM 768 C CA . THR A 1 102 ? -9.034 -5.991 18.763 1.00 65.94 102 THR A CA 1
ATOM 769 C C . THR A 1 102 ? -9.456 -4.577 19.167 1.00 65.94 102 THR A C 1
ATOM 771 O O . THR A 1 102 ? -9.875 -3.742 18.369 1.00 65.94 102 THR A O 1
ATOM 774 N N . LYS A 1 103 ? -9.301 -4.320 20.451 1.00 65.19 103 LYS A N 1
ATOM 775 C CA . LYS A 1 103 ? -9.663 -3.146 21.212 1.00 65.19 103 LYS A CA 1
ATOM 776 C C . LYS A 1 103 ? -8.747 -1.933 20.908 1.00 65.19 103 LYS A C 1
ATOM 778 O O . LYS A 1 103 ? -9.197 -0.797 21.064 1.00 65.19 103 LYS A O 1
ATOM 783 N N . GLU A 1 104 ? -7.516 -2.151 20.434 1.00 69.44 104 GLU A N 1
ATOM 784 C CA . GLU A 1 104 ? -6.576 -1.113 19.953 1.00 69.44 104 GLU A CA 1
ATOM 785 C C . GLU A 1 104 ? -6.814 -0.717 18.485 1.00 69.44 104 GLU A C 1
ATOM 787 O O . GLU A 1 104 ? -6.411 0.358 18.038 1.00 69.44 104 GLU A O 1
ATOM 792 N N . PHE A 1 105 ? -7.535 -1.565 17.746 1.00 71.12 105 PHE A N 1
ATOM 793 C CA . PHE A 1 105 ? -7.894 -1.371 16.338 1.00 71.12 105 PHE A CA 1
ATOM 794 C C . PHE A 1 105 ? -9.293 -0.763 16.162 1.00 71.12 105 PHE A C 1
ATOM 796 O O . PHE A 1 105 ? -9.764 -0.602 15.035 1.00 71.12 105 PHE A O 1
ATOM 803 N N . SER A 1 106 ? -9.959 -0.407 17.265 1.00 71.19 106 SER A N 1
ATOM 804 C CA . SER A 1 106 ? -11.280 0.216 17.253 1.00 71.19 106 SER A CA 1
ATOM 805 C C . SER A 1 106 ? -11.212 1.635 16.684 1.00 71.19 106 SER A C 1
ATOM 807 O O . SER A 1 106 ? -10.733 2.561 17.341 1.00 71.19 106 SER A O 1
ATOM 809 N N . VAL A 1 107 ? -11.774 1.812 15.491 1.00 76.81 107 VAL A N 1
ATOM 810 C CA . VAL A 1 107 ? -11.934 3.103 14.809 1.00 76.81 107 VAL A CA 1
ATOM 811 C C . VAL A 1 107 ? -13.425 3.395 14.650 1.00 76.81 107 VAL A C 1
ATOM 813 O O . VAL A 1 107 ? -14.240 2.484 14.530 1.00 76.81 107 VAL A O 1
ATOM 816 N N . GLU A 1 108 ? -13.796 4.672 14.682 1.00 81.75 108 GLU A N 1
ATOM 817 C CA . GLU A 1 108 ? -15.182 5.092 14.486 1.00 81.75 108 GLU A CA 1
ATOM 818 C C . GLU A 1 108 ? -15.685 4.707 13.075 1.00 81.75 108 GLU A C 1
ATOM 820 O O . GLU A 1 108 ? -14.998 5.010 12.092 1.00 81.75 108 GLU A O 1
ATOM 825 N N . PRO A 1 109 ? -16.878 4.089 12.932 1.00 77.94 109 PRO A N 1
ATOM 826 C CA . PRO A 1 109 ? -17.377 3.600 11.641 1.00 77.94 109 PRO A CA 1
ATOM 827 C C . PRO A 1 109 ? -17.441 4.663 10.537 1.00 77.94 109 PRO A C 1
ATOM 829 O O . PRO A 1 109 ? -17.153 4.369 9.379 1.00 77.94 109 PRO A O 1
ATOM 832 N N . LEU A 1 110 ? -17.755 5.915 10.886 1.00 81.06 110 LEU A N 1
ATOM 833 C CA . LEU A 1 110 ? -17.806 7.034 9.937 1.00 81.06 110 LEU A CA 1
ATOM 834 C C . LEU A 1 110 ? -16.427 7.366 9.346 1.00 81.06 110 LEU A C 1
ATOM 836 O O . LEU A 1 110 ? -16.311 7.665 8.156 1.00 81.06 110 LEU A O 1
ATOM 840 N N . ILE A 1 111 ? -15.369 7.271 10.158 1.00 81.88 111 ILE A N 1
ATOM 841 C CA . ILE A 1 111 ? -13.992 7.465 9.691 1.00 81.88 111 ILE A CA 1
ATOM 842 C C . ILE A 1 111 ? -13.626 6.331 8.733 1.00 81.88 111 ILE A C 1
ATOM 844 O O . ILE A 1 111 ? -13.132 6.599 7.639 1.00 81.88 111 ILE A O 1
ATOM 848 N N . LEU A 1 112 ? -13.937 5.081 9.090 1.00 79.81 112 LEU A N 1
ATOM 849 C CA . LEU A 1 112 ? -13.691 3.922 8.227 1.00 79.81 112 LEU A CA 1
ATOM 850 C C . LEU A 1 112 ? -14.421 4.035 6.881 1.00 79.81 112 LEU A C 1
ATOM 852 O O . LEU A 1 112 ? -13.816 3.805 5.835 1.00 79.81 112 LEU A O 1
ATOM 856 N N . GLN A 1 113 ? -15.684 4.467 6.888 1.00 82.69 113 GLN A N 1
ATOM 857 C CA . GLN A 1 113 ? -16.460 4.692 5.668 1.00 82.69 113 GLN A CA 1
ATOM 858 C C . GLN A 1 113 ? -15.817 5.756 4.766 1.00 82.69 113 GLN A C 1
ATOM 860 O O . GLN A 1 113 ? -15.713 5.563 3.556 1.00 82.69 113 GLN A O 1
ATOM 865 N N . SER A 1 114 ? -15.318 6.858 5.338 1.00 85.12 114 SER A N 1
ATOM 866 C CA . SER A 1 114 ? -14.636 7.907 4.564 1.00 85.12 114 SER A CA 1
ATOM 867 C C . SER A 1 114 ? -13.347 7.422 3.877 1.00 85.12 114 SER A C 1
ATOM 869 O O . SER A 1 114 ? -12.914 7.993 2.875 1.00 85.12 114 SER A O 1
ATOM 871 N N . LEU A 1 115 ? -12.755 6.338 4.387 1.00 86.38 115 LEU A N 1
ATOM 872 C CA . LEU A 1 115 ? -11.510 5.745 3.902 1.00 86.38 115 LEU A CA 1
ATOM 873 C C . LEU A 1 115 ? -11.729 4.558 2.959 1.00 86.38 115 LEU A C 1
ATOM 875 O O . LEU A 1 115 ? -10.753 4.022 2.435 1.00 86.38 115 LEU A O 1
ATOM 879 N N . GLN A 1 116 ? -12.978 4.179 2.683 1.00 85.94 116 GLN A N 1
ATOM 880 C CA . GLN A 1 116 ? -13.311 3.010 1.867 1.00 85.94 116 GLN A CA 1
ATOM 881 C C . GLN A 1 116 ? -12.637 3.036 0.488 1.00 85.94 116 GLN A C 1
ATOM 883 O O . GLN A 1 116 ? -12.136 2.018 0.028 1.00 85.94 116 GLN A O 1
ATOM 888 N N . GLN A 1 117 ? -12.535 4.207 -0.149 1.00 87.88 117 GLN A N 1
ATOM 889 C CA . GLN A 1 117 ? -11.850 4.352 -1.442 1.00 87.88 117 GLN A CA 1
ATOM 890 C C . GLN A 1 117 ? -10.344 4.051 -1.359 1.00 87.88 117 GLN A C 1
ATOM 892 O O . GLN A 1 117 ? -9.753 3.555 -2.315 1.00 87.88 117 GLN A O 1
ATOM 897 N N . LEU A 1 118 ? -9.709 4.334 -0.217 1.00 89.00 118 LEU A N 1
ATOM 898 C CA . LEU A 1 118 ? -8.306 3.987 0.014 1.00 89.00 118 LEU A CA 1
ATOM 899 C C . LEU A 1 118 ? -8.150 2.491 0.288 1.00 89.00 118 LEU A C 1
ATOM 901 O O . LEU A 1 118 ? -7.222 1.882 -0.238 1.00 89.00 118 LEU A O 1
ATOM 905 N N . THR A 1 119 ? -9.063 1.900 1.060 1.00 88.44 119 THR A N 1
ATOM 906 C CA . THR A 1 119 ? -9.124 0.447 1.277 1.00 88.44 119 THR A CA 1
ATOM 907 C C . THR A 1 119 ? -9.288 -0.293 -0.050 1.00 88.44 119 THR A C 1
ATOM 909 O O . THR A 1 119 ? -8.498 -1.188 -0.351 1.00 88.44 119 THR A O 1
ATOM 912 N N . GLN A 1 120 ? -10.233 0.148 -0.887 1.00 89.62 120 GLN A N 1
ATOM 913 C CA . GLN A 1 120 ? -10.467 -0.398 -2.223 1.00 89.62 120 GLN A CA 1
ATOM 914 C C . GLN A 1 120 ? -9.223 -0.276 -3.098 1.00 89.62 120 GLN A C 1
ATOM 916 O O . GLN A 1 120 ? -8.800 -1.251 -3.706 1.00 89.62 120 GLN A O 1
ATOM 921 N N . TRP A 1 121 ? -8.578 0.893 -3.109 1.00 93.19 121 TRP A N 1
ATOM 922 C CA . TRP A 1 121 ? -7.356 1.087 -3.884 1.00 93.19 121 TRP A CA 1
ATOM 923 C C . TRP A 1 121 ? -6.239 0.110 -3.483 1.00 93.19 121 TRP A C 1
ATOM 925 O O . TRP A 1 121 ? -5.536 -0.404 -4.351 1.00 93.19 121 TRP A O 1
ATOM 935 N N . VAL A 1 122 ? -6.071 -0.177 -2.186 1.00 92.56 122 VAL A N 1
ATOM 936 C CA . VAL A 1 122 ? -5.078 -1.162 -1.716 1.00 92.56 122 VAL A CA 1
ATOM 937 C C . VAL A 1 122 ? -5.469 -2.587 -2.119 1.00 92.56 122 VAL A C 1
ATOM 939 O O . VAL A 1 122 ? -4.595 -3.365 -2.513 1.00 92.56 122 VAL A O 1
ATOM 942 N N . ALA A 1 123 ? -6.755 -2.935 -2.042 1.00 91.69 123 ALA A N 1
ATOM 943 C CA . ALA A 1 123 ? -7.261 -4.235 -2.474 1.00 91.69 123 ALA A CA 1
ATOM 944 C C . ALA A 1 123 ? -7.051 -4.438 -3.983 1.00 91.69 123 ALA A C 1
ATOM 946 O O . ALA A 1 123 ? -6.435 -5.425 -4.389 1.00 91.69 123 ALA A O 1
ATOM 947 N N . ASP A 1 124 ? -7.450 -3.459 -4.795 1.00 92.06 124 ASP A N 1
ATOM 948 C CA . ASP A 1 124 ? -7.267 -3.454 -6.246 1.00 92.06 124 ASP A CA 1
ATOM 949 C C . ASP A 1 124 ? -5.786 -3.526 -6.622 1.00 92.06 124 ASP A C 1
ATOM 951 O O . ASP A 1 124 ? -5.408 -4.310 -7.490 1.00 92.06 124 ASP A O 1
ATOM 955 N N . LEU A 1 125 ? -4.920 -2.761 -5.945 1.00 90.62 125 LEU A N 1
A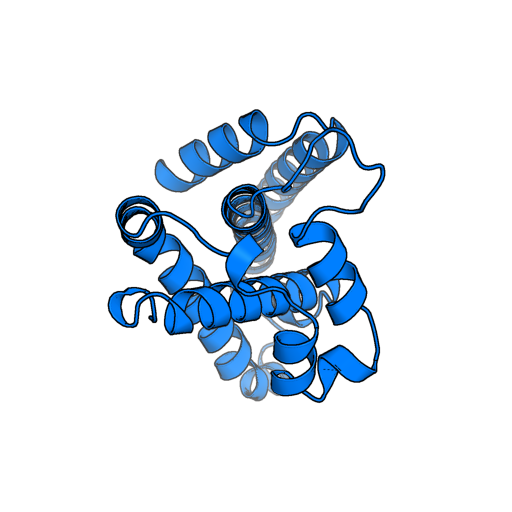TOM 956 C CA . LEU A 1 125 ? -3.475 -2.830 -6.155 1.00 90.62 125 LEU A CA 1
ATOM 957 C C . LEU A 1 125 ? -2.942 -4.232 -5.838 1.00 90.62 125 LEU A C 1
ATOM 959 O O . LEU A 1 125 ? -2.184 -4.788 -6.626 1.00 90.62 125 LEU A O 1
ATOM 963 N N . THR A 1 126 ? -3.350 -4.826 -4.717 1.00 91.81 126 THR A N 1
ATOM 964 C CA . THR A 1 126 ? -2.916 -6.177 -4.330 1.00 91.81 126 THR A CA 1
ATOM 965 C C . THR A 1 126 ? -3.355 -7.209 -5.366 1.00 91.81 126 THR A C 1
ATOM 967 O O . THR A 1 126 ? -2.532 -7.991 -5.843 1.00 91.81 126 THR A O 1
ATOM 970 N N . LEU A 1 127 ? -4.629 -7.182 -5.763 1.00 90.88 127 LEU A N 1
ATOM 971 C CA . LEU A 1 127 ? -5.179 -8.062 -6.792 1.00 90.88 127 LEU A CA 1
ATOM 972 C C . LEU A 1 127 ? -4.466 -7.870 -8.129 1.00 90.88 127 LEU A C 1
ATOM 974 O O . LEU A 1 127 ? -4.098 -8.852 -8.766 1.00 90.88 127 LEU A O 1
ATOM 978 N N . HIS A 1 128 ? -4.206 -6.625 -8.527 1.00 89.81 128 HIS A N 1
ATOM 979 C CA . HIS A 1 128 ? -3.489 -6.307 -9.755 1.00 89.81 128 HIS A CA 1
ATOM 980 C C . HIS A 1 128 ? -2.060 -6.863 -9.742 1.00 89.81 128 HIS A C 1
ATOM 982 O O . HIS A 1 128 ? -1.628 -7.470 -10.723 1.00 89.81 128 HIS A O 1
ATOM 988 N N . LEU A 1 129 ? -1.337 -6.721 -8.628 1.00 88.81 129 LEU A N 1
ATOM 989 C CA . LEU A 1 129 ? 0.010 -7.273 -8.478 1.00 88.81 129 LEU A CA 1
ATOM 990 C C . LEU A 1 129 ? -0.006 -8.808 -8.525 1.00 88.81 129 LEU A C 1
ATOM 992 O O . LEU A 1 129 ? 0.810 -9.396 -9.232 1.00 88.81 129 LEU A O 1
ATOM 996 N N . MET A 1 130 ? -0.958 -9.459 -7.846 1.00 87.44 130 MET A N 1
ATOM 997 C CA . MET A 1 130 ? -1.106 -10.920 -7.878 1.00 87.44 130 MET A CA 1
ATOM 998 C C . MET A 1 130 ? -1.482 -11.441 -9.267 1.00 87.44 130 MET A C 1
ATOM 1000 O O . MET A 1 130 ? -0.868 -12.386 -9.757 1.00 87.44 130 MET A O 1
ATOM 1004 N N . ALA A 1 131 ? -2.451 -10.807 -9.930 1.00 87.56 131 ALA A N 1
ATOM 1005 C CA . ALA A 1 131 ? -2.878 -11.164 -11.282 1.00 87.56 131 ALA A CA 1
ATOM 1006 C C . ALA A 1 131 ? -1.752 -10.979 -12.311 1.00 87.56 131 ALA A C 1
ATOM 1008 O O . ALA A 1 131 ? -1.723 -11.659 -13.336 1.00 87.56 131 ALA A O 1
ATOM 1009 N N . SER A 1 132 ? -0.796 -10.096 -12.019 1.00 83.69 132 SER A N 1
ATOM 1010 C CA . SER A 1 132 ? 0.372 -9.855 -12.860 1.00 83.69 132 SER A CA 1
ATOM 1011 C C . SER A 1 132 ? 1.508 -10.864 -12.641 1.00 83.69 132 SER A C 1
ATOM 1013 O O . SER A 1 132 ? 2.409 -10.920 -13.477 1.00 83.69 132 SER A O 1
ATOM 1015 N N . LEU A 1 133 ? 1.477 -11.689 -11.578 1.00 82.31 133 LEU A N 1
ATOM 1016 C CA . LEU A 1 133 ? 2.520 -12.688 -11.274 1.00 82.31 133 LEU A CA 1
ATOM 1017 C C . LEU A 1 133 ? 2.769 -13.685 -12.424 1.00 82.31 133 LEU A C 1
ATOM 1019 O O . LEU A 1 133 ? 3.922 -13.860 -12.817 1.00 82.31 133 LEU A O 1
ATOM 1023 N N . PRO A 1 134 ? 1.746 -14.300 -13.046 1.00 79.69 134 PRO A N 1
ATOM 1024 C CA . PRO A 1 134 ? 1.971 -15.217 -14.166 1.00 79.69 134 PRO A CA 1
ATOM 1025 C C . PRO A 1 134 ? 2.559 -14.512 -15.397 1.00 79.69 134 PRO A C 1
ATOM 1027 O O . PRO A 1 134 ? 3.305 -15.104 -16.175 1.00 79.69 134 PRO A O 1
ATOM 1030 N N . GLN A 1 135 ? 2.252 -13.223 -15.568 1.00 72.44 135 GLN A N 1
ATOM 1031 C CA . GLN A 1 135 ? 2.713 -12.412 -16.697 1.00 72.44 135 GLN A CA 1
ATOM 1032 C C . GLN A 1 135 ? 4.171 -11.949 -16.541 1.00 72.44 135 GLN A C 1
ATOM 1034 O O . GLN A 1 135 ? 4.776 -11.457 -17.501 1.00 72.44 135 GLN A O 1
ATOM 1039 N N . GLN A 1 136 ? 4.765 -12.141 -15.359 1.00 69.62 136 GLN A N 1
ATOM 1040 C CA . GLN A 1 136 ? 6.134 -11.734 -15.059 1.00 69.62 136 GLN A CA 1
ATOM 1041 C C . GLN A 1 136 ? 7.176 -12.417 -15.940 1.00 69.62 136 GLN A C 1
ATOM 1043 O O . GLN A 1 136 ? 8.156 -11.781 -16.329 1.00 69.62 136 GLN A O 1
ATOM 1048 N N . VAL A 1 137 ? 6.923 -13.680 -16.290 1.00 62.72 137 VAL A N 1
ATOM 1049 C CA . VAL A 1 137 ? 7.814 -14.520 -17.101 1.00 62.72 137 VAL A CA 1
ATOM 1050 C C . VAL A 1 137 ? 8.029 -13.929 -18.500 1.00 62.72 137 VAL A C 1
ATOM 1052 O O . VAL A 1 137 ? 9.107 -14.074 -19.069 1.00 62.72 137 VAL A O 1
ATOM 1055 N N . TYR A 1 138 ? 7.040 -13.203 -19.030 1.00 60.75 138 TYR A N 1
ATOM 1056 C CA . TYR A 1 138 ? 7.059 -12.700 -20.406 1.00 60.75 138 TYR A CA 1
ATOM 1057 C C . TYR A 1 138 ? 7.340 -11.195 -20.515 1.00 60.75 138 TYR A C 1
ATOM 1059 O O . TYR A 1 138 ? 7.961 -10.761 -21.482 1.00 60.75 138 TYR A O 1
ATOM 1067 N N . ASN A 1 139 ? 6.913 -10.384 -19.537 1.00 62.97 139 ASN A N 1
ATOM 1068 C CA . ASN A 1 139 ? 6.848 -8.922 -19.692 1.00 62.97 139 ASN A CA 1
ATOM 1069 C C . ASN A 1 139 ? 7.783 -8.095 -18.792 1.00 62.97 139 ASN A C 1
ATOM 1071 O O . ASN A 1 139 ? 7.697 -6.866 -18.818 1.00 62.97 139 ASN A O 1
ATOM 1075 N N . HIS A 1 140 ? 8.700 -8.714 -18.034 1.00 65.75 140 HIS A N 1
ATOM 1076 C CA . HIS A 1 140 ? 9.783 -8.005 -17.317 1.00 65.75 140 HIS A CA 1
ATOM 1077 C C . HIS A 1 140 ? 9.301 -6.786 -16.477 1.00 65.75 140 HIS A C 1
ATOM 1079 O O . HIS A 1 140 ? 9.948 -5.740 -16.453 1.00 65.75 140 HIS A O 1
ATOM 1085 N N . MET A 1 141 ? 8.134 -6.886 -15.823 1.00 64.62 141 MET A N 1
ATOM 1086 C CA . MET A 1 141 ? 7.479 -5.794 -15.068 1.00 64.62 141 MET A CA 1
ATOM 1087 C C . MET A 1 141 ? 7.251 -4.487 -15.851 1.00 64.62 141 MET A C 1
ATOM 1089 O O . MET A 1 141 ? 7.358 -3.394 -15.299 1.00 64.62 141 MET A O 1
ATOM 1093 N N . ARG A 1 142 ? 6.926 -4.544 -17.146 1.00 68.88 142 ARG A N 1
ATOM 1094 C CA . ARG A 1 142 ? 6.679 -3.339 -17.966 1.00 68.88 142 ARG A CA 1
ATOM 1095 C C . ARG A 1 142 ? 5.308 -2.680 -17.764 1.00 68.88 142 ARG A C 1
ATOM 1097 O O . ARG A 1 142 ? 4.770 -2.095 -18.699 1.00 68.88 142 ARG A O 1
ATOM 1104 N N . PHE A 1 143 ? 4.752 -2.716 -16.558 1.00 80.56 143 PHE A N 1
ATOM 1105 C CA . PHE A 1 143 ? 3.526 -1.990 -16.227 1.00 80.56 143 PHE A CA 1
ATOM 1106 C C . PHE A 1 143 ? 3.732 -1.090 -14.998 1.00 80.56 143 PHE A C 1
ATOM 1108 O O . PHE A 1 143 ? 4.551 -1.412 -14.136 1.00 80.56 143 PHE A O 1
ATOM 1115 N N . PRO A 1 144 ? 3.032 0.056 -14.916 1.00 77.62 144 PRO A N 1
ATOM 1116 C CA . PRO A 1 144 ? 3.095 0.949 -13.761 1.00 77.62 144 PRO A CA 1
ATOM 1117 C C . PRO A 1 144 ? 2.774 0.222 -12.450 1.00 77.62 144 PRO A C 1
ATOM 1119 O O . PRO A 1 144 ? 1.690 -0.331 -12.307 1.00 77.62 144 PRO A O 1
ATOM 1122 N N . GLY A 1 145 ? 3.687 0.254 -11.479 1.00 78.56 145 GLY A N 1
ATOM 1123 C CA . GLY A 1 145 ? 3.498 -0.396 -10.181 1.00 78.56 145 GLY A CA 1
ATOM 1124 C C . GLY A 1 145 ? 4.029 -1.830 -10.117 1.00 78.56 145 GLY A C 1
ATOM 1125 O O . GLY A 1 145 ? 4.139 -2.374 -9.022 1.00 78.56 145 GLY A O 1
ATOM 1126 N N . GLY A 1 146 ? 4.420 -2.437 -11.243 1.00 82.25 146 GLY A N 1
ATOM 1127 C CA . GLY A 1 146 ? 4.965 -3.797 -11.271 1.00 82.25 146 GLY A CA 1
ATOM 1128 C C . GLY A 1 146 ? 6.271 -3.951 -10.493 1.00 82.25 146 GLY A C 1
ATOM 1129 O O . GLY A 1 146 ? 6.548 -5.028 -9.964 1.00 82.25 146 GLY A O 1
ATOM 1130 N N . GLY A 1 147 ? 7.039 -2.868 -10.337 1.00 84.75 147 GLY A N 1
ATOM 1131 C CA . GLY A 1 147 ? 8.250 -2.862 -9.517 1.00 84.75 147 GLY A CA 1
ATOM 1132 C C . GLY A 1 147 ? 7.998 -3.137 -8.030 1.00 84.75 147 GLY A C 1
ATOM 1133 O O . GLY A 1 147 ? 8.904 -3.616 -7.349 1.00 84.75 147 GLY A O 1
ATOM 1134 N N . LEU A 1 148 ? 6.775 -2.910 -7.525 1.00 86.69 148 LEU A N 1
ATOM 1135 C CA . LEU A 1 148 ? 6.426 -3.177 -6.123 1.00 86.69 148 LEU A CA 1
ATOM 1136 C C . LEU A 1 148 ? 6.451 -4.675 -5.793 1.00 86.69 148 LEU A C 1
ATOM 1138 O O . LEU A 1 148 ? 6.684 -5.030 -4.642 1.00 86.69 148 LEU A O 1
ATOM 1142 N N . ILE A 1 149 ? 6.261 -5.558 -6.783 1.00 86.19 149 ILE A N 1
ATOM 1143 C CA . ILE A 1 149 ? 6.303 -7.015 -6.568 1.00 86.19 149 ILE A CA 1
ATOM 1144 C C . ILE A 1 149 ? 7.709 -7.473 -6.165 1.00 86.19 149 ILE A C 1
ATOM 1146 O O . ILE A 1 149 ? 7.868 -8.434 -5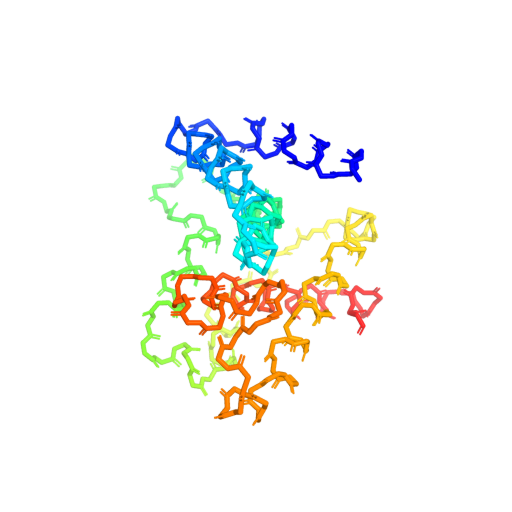.418 1.00 86.19 149 ILE A O 1
ATOM 1150 N N . SER A 1 150 ? 8.743 -6.789 -6.653 1.00 84.44 150 SER A N 1
ATOM 1151 C CA . SER A 1 150 ? 10.136 -7.107 -6.329 1.00 84.44 150 SER A CA 1
ATOM 1152 C C . SER A 1 150 ? 10.633 -6.404 -5.062 1.00 84.44 150 SER A C 1
ATOM 1154 O O . SER A 1 150 ? 11.718 -6.725 -4.581 1.00 84.44 150 SER A O 1
ATOM 1156 N N . ASP A 1 151 ? 9.867 -5.458 -4.511 1.00 86.88 151 ASP A N 1
ATOM 1157 C CA . ASP A 1 151 ? 10.232 -4.720 -3.305 1.00 86.88 151 ASP A CA 1
ATOM 1158 C C . ASP A 1 151 ? 9.607 -5.353 -2.055 1.00 86.88 151 ASP A C 1
ATOM 1160 O O . ASP A 1 151 ? 8.429 -5.164 -1.741 1.00 86.88 151 ASP A O 1
ATOM 1164 N N . ALA A 1 152 ? 10.428 -6.077 -1.292 1.00 86.50 152 ALA A N 1
ATOM 1165 C CA . ALA A 1 152 ? 9.997 -6.747 -0.066 1.00 86.50 152 ALA A CA 1
ATOM 1166 C C . ALA A 1 152 ? 9.370 -5.781 0.956 1.00 86.50 152 ALA A C 1
ATOM 1168 O O . ALA A 1 152 ? 8.444 -6.159 1.675 1.00 86.50 152 ALA A O 1
ATOM 1169 N N . LYS A 1 153 ? 9.833 -4.524 1.007 1.00 87.81 153 LYS A N 1
ATOM 1170 C CA . LYS A 1 153 ? 9.291 -3.513 1.922 1.00 87.81 153 LYS A CA 1
ATOM 1171 C C . LYS A 1 153 ? 7.848 -3.155 1.567 1.00 87.81 153 LYS A C 1
ATOM 1173 O O . LYS A 1 153 ? 6.997 -3.113 2.453 1.00 87.81 153 LYS A O 1
ATOM 1178 N N . SER A 1 154 ? 7.566 -2.933 0.288 1.00 89.38 154 SER A N 1
ATOM 1179 C CA . SER A 1 154 ? 6.216 -2.650 -0.206 1.00 89.38 154 SER A CA 1
ATOM 1180 C C . SER A 1 154 ? 5.268 -3.822 -0.024 1.00 89.38 154 SER A C 1
ATOM 1182 O O . SER A 1 154 ? 4.138 -3.624 0.417 1.00 89.38 154 SER A O 1
ATOM 1184 N N . LEU A 1 155 ? 5.735 -5.045 -0.281 1.00 89.69 155 LEU A N 1
ATOM 1185 C CA . LEU A 1 155 ? 4.937 -6.246 -0.034 1.00 89.69 155 LEU A CA 1
ATOM 1186 C C . LEU A 1 155 ? 4.573 -6.405 1.445 1.00 89.69 155 LEU A C 1
ATOM 1188 O O . LEU A 1 155 ? 3.433 -6.733 1.763 1.00 89.69 155 LEU A O 1
ATOM 1192 N N . ASN A 1 156 ? 5.510 -6.141 2.357 1.00 88.62 156 ASN A N 1
ATOM 1193 C CA . ASN A 1 156 ? 5.219 -6.174 3.789 1.00 88.62 156 ASN A CA 1
ATOM 1194 C C . ASN A 1 156 ? 4.221 -5.082 4.193 1.00 88.62 156 ASN A C 1
ATOM 1196 O O . ASN A 1 156 ? 3.291 -5.364 4.941 1.00 88.62 156 ASN A O 1
ATOM 1200 N N . MET A 1 157 ? 4.338 -3.878 3.629 1.00 90.44 157 MET A N 1
ATOM 1201 C CA . MET A 1 157 ? 3.382 -2.795 3.875 1.00 90.44 157 MET A CA 1
ATOM 1202 C C . MET A 1 157 ? 1.966 -3.142 3.391 1.00 90.44 157 MET A C 1
ATOM 1204 O O . MET A 1 157 ? 0.997 -2.892 4.103 1.00 90.44 157 MET A O 1
ATOM 1208 N N . LEU A 1 158 ? 1.837 -3.764 2.213 1.00 91.31 158 LEU A N 1
ATOM 1209 C CA . LEU A 1 158 ? 0.553 -4.268 1.714 1.00 91.31 158 LEU A CA 1
ATOM 1210 C C . LEU A 1 158 ? -0.036 -5.325 2.653 1.00 91.31 158 LEU A C 1
ATOM 1212 O O . LEU A 1 158 ? -1.213 -5.258 2.987 1.00 91.31 158 LEU A O 1
ATOM 1216 N N . ARG A 1 159 ? 0.780 -6.270 3.133 1.00 87.88 159 ARG A N 1
ATOM 1217 C CA . ARG A 1 159 ? 0.330 -7.300 4.082 1.00 87.88 159 ARG A CA 1
ATOM 1218 C C . ARG A 1 159 ? -0.180 -6.703 5.387 1.00 87.88 159 ARG A C 1
ATOM 1220 O O . ARG A 1 159 ? -1.248 -7.086 5.849 1.00 87.88 159 ARG A O 1
ATOM 1227 N N . GLU A 1 160 ? 0.563 -5.769 5.970 1.00 88.94 160 GLU A N 1
ATOM 1228 C CA . GLU A 1 160 ? 0.154 -5.080 7.196 1.00 88.94 160 GLU A CA 1
ATOM 1229 C C . GLU A 1 160 ? -1.177 -4.345 7.004 1.00 88.94 160 GLU A C 1
ATOM 1231 O O . GLU A 1 160 ? -2.067 -4.460 7.842 1.00 88.94 160 GLU A O 1
ATOM 1236 N N . LEU A 1 161 ? -1.347 -3.647 5.876 1.00 90.25 161 LEU A N 1
ATOM 1237 C CA . LEU A 1 161 ? -2.603 -2.979 5.533 1.00 90.25 161 LEU A CA 1
ATOM 1238 C C . LEU A 1 161 ? -3.773 -3.963 5.417 1.00 90.25 161 LEU A C 1
ATOM 1240 O O . LEU A 1 161 ? -4.835 -3.709 5.975 1.00 90.25 161 LEU A O 1
ATOM 1244 N N . LEU A 1 162 ? -3.575 -5.107 4.759 1.00 88.88 162 LEU A N 1
ATOM 1245 C CA . LEU A 1 162 ? -4.607 -6.141 4.644 1.00 88.88 162 LEU A CA 1
ATOM 1246 C C . LEU A 1 162 ? -4.994 -6.729 6.008 1.00 88.88 162 LEU A C 1
ATOM 1248 O O . LEU A 1 162 ? -6.173 -6.989 6.238 1.00 88.88 162 LEU A O 1
ATOM 1252 N N . VAL A 1 163 ? -4.039 -6.897 6.930 1.00 86.06 163 VAL A N 1
ATOM 1253 C CA . VAL A 1 163 ? -4.333 -7.312 8.313 1.00 86.06 163 VAL A CA 1
ATOM 1254 C C . VAL A 1 163 ? -5.166 -6.252 9.031 1.00 86.06 163 VAL A C 1
ATOM 1256 O O . VAL A 1 163 ? -6.171 -6.593 9.648 1.00 86.06 163 VAL A O 1
ATOM 1259 N N . ILE A 1 164 ? -4.805 -4.970 8.907 1.00 86.44 164 ILE A N 1
ATOM 1260 C CA . ILE A 1 164 ? -5.578 -3.860 9.486 1.00 86.44 164 ILE A CA 1
ATOM 1261 C C . ILE A 1 164 ? -7.018 -3.873 8.955 1.00 86.44 164 ILE A C 1
ATOM 1263 O O . ILE A 1 164 ? -7.966 -3.820 9.736 1.00 86.44 164 ILE A O 1
ATOM 1267 N N . PHE A 1 165 ? -7.204 -4.015 7.641 1.00 86.88 165 PHE A N 1
ATOM 1268 C CA . PHE A 1 165 ? -8.539 -4.067 7.042 1.00 86.88 165 PHE A CA 1
ATOM 1269 C C . PHE A 1 165 ? -9.323 -5.297 7.487 1.00 86.88 165 PHE A C 1
ATOM 1271 O O . PHE A 1 165 ? -10.517 -5.200 7.760 1.00 86.88 165 PHE A O 1
AT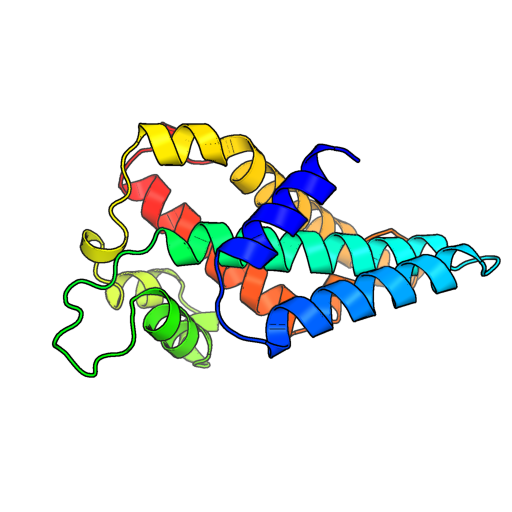OM 1278 N N . ARG A 1 166 ? -8.657 -6.449 7.624 1.00 82.62 166 ARG A N 1
ATOM 1279 C CA . ARG A 1 166 ? -9.286 -7.666 8.141 1.00 82.62 166 ARG A CA 1
ATOM 1280 C C . ARG A 1 166 ? -9.779 -7.479 9.574 1.00 82.62 166 ARG A C 1
ATOM 1282 O O . ARG A 1 166 ? -10.877 -7.942 9.881 1.00 82.62 166 ARG A O 1
ATOM 1289 N N . MET A 1 167 ? -9.003 -6.787 10.412 1.00 80.44 167 MET A N 1
ATOM 1290 C CA . MET A 1 167 ? -9.388 -6.418 11.778 1.00 80.44 167 MET A CA 1
ATOM 1291 C C . MET A 1 167 ? -10.600 -5.487 11.790 1.00 80.44 167 MET A C 1
ATOM 1293 O O . MET A 1 167 ? -11.549 -5.728 12.530 1.00 80.44 167 MET A O 1
ATOM 1297 N 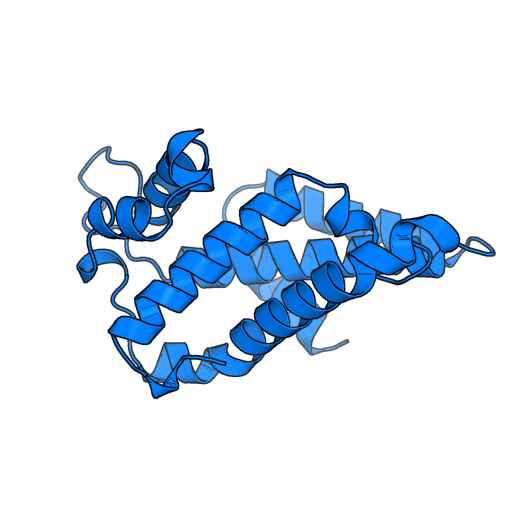N . TRP A 1 168 ? -10.623 -4.472 10.926 1.00 82.25 168 TRP A N 1
ATOM 1298 C CA . TRP A 1 168 ? -11.780 -3.583 10.796 1.00 82.25 168 TRP A CA 1
ATOM 1299 C C . TRP A 1 168 ? -13.025 -4.291 10.260 1.00 82.25 168 TRP A C 1
ATOM 1301 O O . TRP A 1 168 ? -14.123 -4.002 10.726 1.00 82.25 168 TRP A O 1
ATOM 1311 N N . GLY A 1 169 ? -12.867 -5.271 9.369 1.00 76.62 169 GLY A N 1
ATOM 1312 C CA . GLY A 1 169 ? -13.969 -6.102 8.881 1.00 76.62 169 GLY A CA 1
ATOM 1313 C C . GLY A 1 169 ? -14.640 -6.948 9.969 1.00 76.62 169 GLY A C 1
ATOM 1314 O O . GLY A 1 169 ? -15.830 -7.216 9.872 1.00 76.62 169 GLY A O 1
ATOM 1315 N N . PHE A 1 170 ? -13.921 -7.329 11.034 1.00 71.81 170 PHE A N 1
ATOM 1316 C CA . PHE A 1 170 ? -14.538 -7.975 12.204 1.00 71.81 170 PHE A CA 1
ATOM 1317 C C . PHE A 1 170 ? -15.367 -7.007 13.059 1.00 71.81 170 PHE A C 1
ATOM 1319 O O . PHE A 1 170 ? -16.247 -7.445 13.794 1.00 71.81 170 PHE A O 1
ATOM 1326 N N . ILE A 1 171 ? -15.071 -5.708 12.991 1.00 68.44 171 ILE A N 1
ATOM 1327 C CA . ILE A 1 171 ? -15.758 -4.660 13.756 1.00 68.44 171 ILE A CA 1
ATOM 1328 C C . ILE A 1 171 ? -16.978 -4.147 12.978 1.00 68.44 171 ILE A C 1
ATOM 1330 O O . ILE A 1 171 ? -18.008 -3.852 13.579 1.00 68.44 171 ILE A O 1
ATOM 1334 N N . SER A 1 172 ? -16.873 -4.052 11.649 1.00 64.75 172 SER A N 1
ATOM 1335 C CA . SER A 1 172 ? -17.957 -3.632 10.761 1.00 64.75 172 SER A CA 1
ATOM 1336 C C . SER A 1 172 ? -17.823 -4.299 9.391 1.00 64.75 172 SER A C 1
ATOM 1338 O O . SER A 1 172 ? -16.899 -3.999 8.633 1.00 64.75 172 SER A O 1
ATOM 1340 N N . GLU A 1 173 ? -18.775 -5.166 9.036 1.00 65.19 173 GLU A N 1
ATOM 1341 C CA . GLU A 1 173 ? -18.789 -5.871 7.741 1.00 65.19 173 GLU A CA 1
ATOM 1342 C C . GLU A 1 173 ? -18.871 -4.910 6.543 1.00 65.19 173 GLU A C 1
ATOM 1344 O O . GLU A 1 173 ? -18.349 -5.202 5.472 1.00 65.19 173 GLU A O 1
ATOM 1349 N N . SER A 1 174 ? -19.441 -3.716 6.735 1.00 62.06 174 SER A N 1
ATOM 1350 C CA . SER A 1 174 ? -19.542 -2.664 5.711 1.00 62.06 174 SER A CA 1
ATOM 1351 C C . SER A 1 174 ? -18.198 -2.053 5.285 1.00 62.06 174 SER A C 1
ATOM 1353 O O . SER A 1 174 ? -18.172 -1.200 4.400 1.00 62.06 174 SER A O 1
ATOM 1355 N N . CYS A 1 175 ? -17.101 -2.410 5.957 1.00 58.00 175 CYS A N 1
ATOM 1356 C CA . CYS A 1 175 ? -15.765 -1.856 5.728 1.00 58.00 175 CYS A CA 1
ATOM 1357 C C . CYS A 1 175 ? -14.852 -2.783 4.911 1.00 58.00 175 CYS A C 1
ATOM 1359 O O . CYS A 1 175 ? -13.705 -2.415 4.642 1.00 58.00 175 CYS A O 1
ATOM 1361 N N . LEU A 1 176 ? -15.338 -3.966 4.531 1.00 61.66 176 LEU A N 1
ATOM 1362 C CA . LEU A 1 176 ? -14.641 -4.854 3.606 1.00 61.66 176 LEU A CA 1
ATOM 1363 C C . LEU A 1 176 ? -14.832 -4.357 2.157 1.00 61.66 176 LEU A C 1
ATOM 1365 O O . LEU A 1 176 ? -15.915 -3.861 1.834 1.00 61.66 176 LEU A O 1
ATOM 1369 N N . PRO A 1 177 ? -13.787 -4.429 1.311 1.00 56.41 177 PRO A N 1
ATOM 1370 C CA . PRO A 1 177 ? -13.920 -4.221 -0.130 1.00 56.41 177 PRO A CA 1
ATOM 1371 C C . PRO A 1 177 ? -14.767 -5.319 -0.791 1.00 56.41 177 PRO A C 1
ATOM 1373 O O . PRO A 1 177 ? -14.729 -6.473 -0.301 1.00 56.41 177 PRO A O 1
#

Radius of gyration: 17.05 Å; chains: 1; bounding box: 33×36×54 Å

pLDDT: mean 74.76, std 15.34, range [35.59, 93.19]

Secondary structure (DSSP, 8-state):
-HHHHHHHHHHHHS---HHHHHHHHHHHHHHHHHHTSTT-HHHHHHHHHHHHHHHHHHHHHHTS--S-TTS-PPPHHHHHHHHHTSTTTTT-HHHHHHHS-GGGS---HHHHHHTHHHHHHHHHHHHHHHHHTTTHHHHTT-STTGGGGG-HHHHHHHHHHHHHHHHHHHH-GGG--

Sequence (177 aa):
RLFVTSLLKFSISSHQGSSSAFFSRFLSIKGSLYRCLSNGQPKAGDCHAQIMLNAVSAVMKGLLRPRDLSSHEKGPAETLSAVMGSREGITNLDKVLLHLETKEFSVEPLILQSLQQLTQWVADLTLHLMASLPQQVYNHMRFPGGGLISDAKSLNMLRELLVIFRMWGFISESCLP

Foldseek 3Di:
DVVLVVLLVQLVVLDPDVVVNVLLVVLCVVLVVLVVDPQSPQVNLQSSVVSLLSSLLSVLLSQQDQPDPPDPDDGLSRVLLVCLPDPVCVPDLVVSVVVHDLVSLDGDVVVLVVCLVVLVVLVVLVVVQVVCVVVCVPCVSSHRNVVLNVPPVSVSSSVSSVSSQVSVCVVPVVNHD

InterPro domains:
  IPR048338 Mediator complex, subunit Med16 [PTHR13224] (22-177)
  IPR048616 Mediator of RNA polymerase II transcription subunit 16 , central helical bridge [PF20718] (19-168)

Organism: Amblyomma cajennense (NCBI:txid34607)